Protein AF-A0A0V0S157-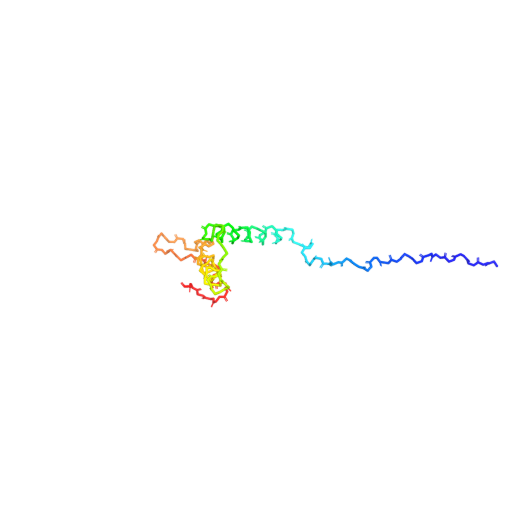F1 (afdb_monomer)

Secondary structure (DSSP, 8-state):
-PPP--------TT----TTTT-HHHHHHHHHHHHHHHHHHHHHHTT----HHHHHHHHHHHHHHHHHS-SEE--SSTT---EE-HHH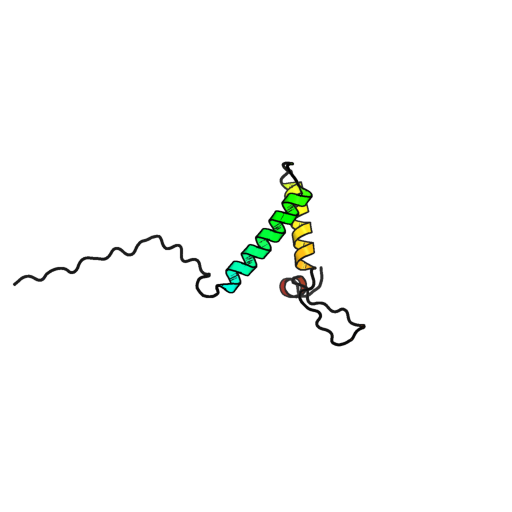HHTSS--

Structure (mmCIF, N/CA/C/O backbone):
data_AF-A0A0V0S157-F1
#
_entry.id   AF-A0A0V0S157-F1
#
loop_
_atom_site.group_PDB
_atom_site.id
_atom_site.type_symbol
_atom_site.label_atom_id
_atom_site.label_alt_id
_atom_site.label_comp_id
_atom_site.label_asym_id
_atom_site.label_entity_id
_atom_sit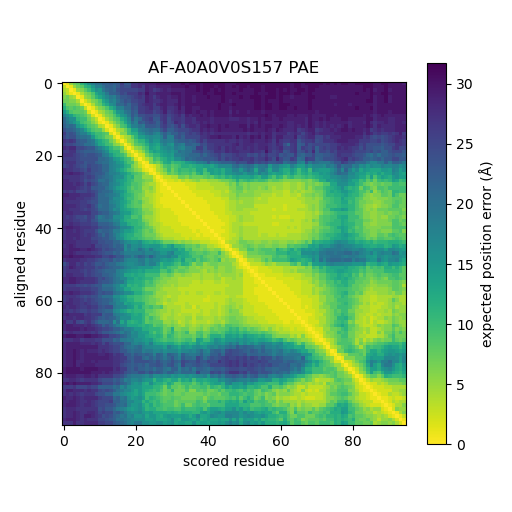e.label_seq_id
_atom_site.pdbx_PDB_ins_code
_atom_site.Cartn_x
_atom_site.Cartn_y
_atom_site.Cartn_z
_atom_site.occupancy
_atom_site.B_iso_or_equiv
_atom_site.auth_seq_id
_atom_site.auth_comp_id
_atom_site.auth_asym_id
_atom_site.auth_atom_id
_atom_site.pdbx_PDB_model_num
ATOM 1 N N . MET A 1 1 ? 53.478 -24.167 39.686 1.00 39.69 1 MET A N 1
ATOM 2 C CA . MET A 1 1 ? 53.155 -22.759 39.385 1.00 39.69 1 MET A CA 1
ATOM 3 C C . MET A 1 1 ? 51.810 -22.729 38.686 1.00 39.69 1 MET A C 1
ATOM 5 O O . MET A 1 1 ? 51.662 -23.359 37.647 1.00 39.69 1 MET A O 1
ATOM 9 N N . GLN A 1 2 ? 50.831 -22.124 39.359 1.00 39.50 2 GLN A N 1
ATOM 10 C CA . GLN A 1 2 ? 49.429 -21.971 38.967 1.00 39.50 2 GLN A CA 1
ATOM 11 C C . GLN A 1 2 ? 4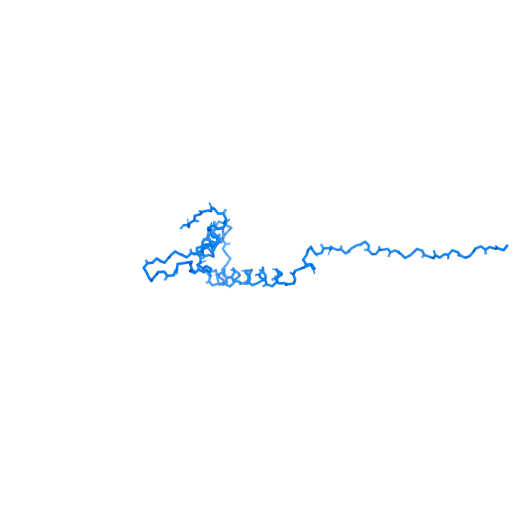9.239 -21.273 37.606 1.00 39.50 2 GLN A C 1
ATOM 13 O O . GLN A 1 2 ? 49.992 -20.368 37.256 1.00 39.50 2 GLN A O 1
ATOM 18 N N . GLN A 1 3 ? 48.181 -21.668 36.890 1.00 46.47 3 GLN A N 1
ATOM 19 C CA . GLN A 1 3 ? 47.576 -20.890 35.801 1.00 46.47 3 GLN A CA 1
ATOM 20 C C . GLN A 1 3 ? 46.967 -19.585 36.347 1.00 46.47 3 GLN A C 1
ATOM 22 O O . GLN A 1 3 ? 46.418 -19.611 37.451 1.00 46.47 3 GLN A O 1
ATOM 27 N N . PRO A 1 4 ? 46.893 -18.504 35.553 1.00 49.19 4 PRO A N 1
ATOM 28 C CA . PRO A 1 4 ? 45.818 -17.538 35.666 1.00 49.19 4 PRO A CA 1
ATOM 29 C C . PRO A 1 4 ? 44.756 -17.797 34.591 1.00 49.19 4 PRO A C 1
ATOM 31 O O . PRO A 1 4 ? 44.999 -17.745 33.385 1.00 49.19 4 PRO A O 1
ATOM 34 N N . GLN A 1 5 ? 43.566 -18.076 35.105 1.00 51.31 5 GLN A N 1
ATOM 35 C CA . GLN A 1 5 ? 42.259 -18.044 34.467 1.00 51.31 5 GLN A CA 1
ATOM 36 C C . GLN A 1 5 ? 42.092 -16.762 33.626 1.00 51.31 5 GLN A C 1
ATOM 38 O O . GLN A 1 5 ? 42.171 -15.665 34.173 1.00 51.31 5 GLN A O 1
ATOM 43 N N . GLN A 1 6 ? 41.829 -16.876 32.320 1.00 49.25 6 GLN A N 1
ATOM 44 C CA . GLN A 1 6 ? 41.329 -15.740 31.538 1.00 49.25 6 GLN A CA 1
ATOM 45 C C . GLN A 1 6 ? 39.802 -15.711 31.619 1.00 49.25 6 GLN A C 1
ATOM 47 O O . GLN A 1 6 ? 39.120 -16.686 31.298 1.00 49.25 6 GLN A O 1
ATOM 52 N N . GLU A 1 7 ? 39.297 -14.598 32.143 1.00 41.97 7 GLU A N 1
ATOM 53 C CA . GLU A 1 7 ? 37.904 -14.354 32.492 1.00 41.97 7 GLU A CA 1
ATOM 54 C C . GLU A 1 7 ? 36.947 -14.478 31.303 1.00 41.97 7 GLU A C 1
ATOM 56 O O . GLU A 1 7 ? 37.175 -13.983 30.198 1.00 41.97 7 GLU A O 1
ATOM 61 N N . GLY A 1 8 ? 35.809 -15.114 31.581 1.00 47.38 8 GLY A N 1
ATOM 62 C CA . GLY A 1 8 ? 34.664 -15.176 30.692 1.00 47.38 8 GLY A CA 1
ATOM 63 C C . GLY A 1 8 ? 34.070 -13.792 30.445 1.00 47.38 8 GLY A C 1
ATOM 64 O O . GLY A 1 8 ? 33.339 -13.253 31.275 1.00 47.38 8 GLY A O 1
ATOM 65 N N . GLY A 1 9 ? 34.297 -13.267 29.243 1.00 43.62 9 GLY A N 1
ATOM 66 C CA . GLY A 1 9 ? 33.478 -12.203 28.679 1.00 43.62 9 GLY A CA 1
ATOM 67 C C . GLY A 1 9 ? 32.059 -12.722 28.452 1.00 43.62 9 GLY A C 1
ATOM 68 O O . GLY A 1 9 ? 31.796 -13.442 27.485 1.00 43.62 9 GLY A O 1
ATOM 69 N N . ARG A 1 10 ? 31.131 -12.380 29.355 1.00 47.06 10 ARG A N 1
ATOM 70 C CA . ARG A 1 10 ? 29.691 -12.584 29.149 1.00 47.06 10 ARG A CA 1
ATOM 71 C C . ARG A 1 10 ? 29.307 -11.940 27.821 1.00 47.06 10 ARG A C 1
ATOM 73 O O . ARG A 1 10 ? 29.324 -10.718 27.695 1.00 47.06 10 ARG A O 1
ATOM 80 N N . ARG A 1 11 ? 28.934 -12.757 26.833 1.00 59.16 11 ARG A N 1
ATOM 81 C CA . ARG A 1 11 ? 28.251 -12.254 25.639 1.00 59.16 11 ARG A CA 1
ATOM 82 C C . ARG A 1 11 ? 26.967 -11.572 26.119 1.00 59.16 11 ARG A C 1
ATOM 84 O O . ARG A 1 11 ? 26.220 -12.222 26.853 1.00 59.16 11 ARG A O 1
ATOM 91 N N . PRO A 1 12 ? 26.684 -10.314 25.747 1.00 51.53 12 PRO A N 1
ATOM 92 C CA . PRO A 1 12 ? 25.418 -9.699 26.096 1.00 51.53 12 PRO A CA 1
ATOM 93 C C . PRO A 1 12 ? 24.293 -10.464 25.390 1.00 51.53 12 PRO A C 1
ATOM 95 O O . PRO A 1 12 ? 24.069 -10.360 24.183 1.00 51.53 12 PRO A O 1
ATOM 98 N N . SER A 1 13 ? 23.604 -11.291 26.171 1.00 53.69 13 SER A N 1
ATOM 99 C CA . SER A 1 13 ? 22.293 -11.841 25.870 1.00 53.69 13 SER A CA 1
ATOM 100 C C . SER A 1 13 ? 21.324 -10.668 25.756 1.00 53.69 13 SER A C 1
ATOM 102 O O . SER A 1 13 ? 20.909 -10.106 26.766 1.00 53.69 13 SER A O 1
ATOM 104 N N . GLY A 1 14 ? 21.028 -10.250 24.528 1.00 55.78 14 GLY A N 1
ATOM 105 C CA . GLY A 1 14 ? 20.134 -9.117 24.291 1.00 55.78 14 GLY A CA 1
ATOM 106 C C . GLY A 1 14 ? 20.304 -8.401 22.958 1.00 55.78 14 GLY A C 1
ATOM 107 O O . GLY A 1 14 ? 19.532 -7.489 22.681 1.00 55.78 14 GLY A O 1
ATOM 108 N N . GLN A 1 15 ? 21.250 -8.797 22.097 1.00 46.31 15 GLN A N 1
ATOM 109 C CA . GLN A 1 15 ? 21.273 -8.277 20.731 1.00 46.31 15 GLN A CA 1
ATOM 110 C C . GLN A 1 15 ? 20.106 -8.904 19.957 1.00 46.31 15 GLN A C 1
ATOM 112 O O . GLN A 1 15 ? 20.237 -9.974 19.353 1.00 46.31 15 GLN A O 1
ATOM 117 N N . GLY A 1 16 ? 18.943 -8.248 19.999 1.00 54.34 16 GLY A N 1
ATOM 118 C CA . GLY A 1 16 ? 17.895 -8.432 19.008 1.00 54.34 16 GLY A CA 1
ATOM 119 C C . GLY A 1 16 ? 18.531 -8.185 17.650 1.00 54.34 16 GLY A C 1
ATOM 120 O O . GLY A 1 16 ? 18.713 -7.040 17.246 1.00 54.34 16 GLY A O 1
ATOM 121 N N . ARG A 1 17 ? 18.984 -9.262 16.999 1.00 48.25 17 ARG A N 1
ATOM 122 C CA . ARG A 1 17 ? 19.611 -9.216 15.682 1.00 48.25 17 ARG A CA 1
ATOM 123 C C . ARG A 1 17 ? 18.550 -8.718 14.721 1.00 48.25 17 ARG A C 1
ATOM 125 O O . ARG A 1 17 ? 17.736 -9.493 14.222 1.00 48.25 17 ARG A O 1
ATOM 132 N N . ASN A 1 18 ? 18.544 -7.408 14.518 1.00 55.38 18 ASN A N 1
ATOM 133 C CA . ASN A 1 18 ? 17.749 -6.768 13.501 1.00 55.38 18 ASN A CA 1
ATOM 134 C C . ASN A 1 18 ? 18.244 -7.366 12.183 1.00 55.38 18 ASN A C 1
ATOM 136 O O . ASN A 1 18 ? 19.387 -7.160 11.781 1.00 55.38 18 ASN A O 1
ATOM 140 N N . ARG A 1 19 ? 17.421 -8.207 11.552 1.00 45.44 19 ARG A N 1
ATOM 141 C CA . ARG A 1 19 ? 17.795 -9.012 10.372 1.00 45.44 19 ARG A CA 1
ATOM 142 C C . ARG A 1 19 ? 18.191 -8.131 9.162 1.00 45.44 19 ARG A C 1
ATOM 144 O O . ARG A 1 19 ? 18.619 -8.654 8.140 1.00 45.44 19 ARG A O 1
ATOM 151 N N . MET A 1 20 ? 18.082 -6.808 9.308 1.00 49.09 20 MET A N 1
ATOM 152 C CA . MET A 1 20 ? 18.248 -5.758 8.303 1.00 49.09 20 MET A CA 1
ATOM 153 C C . MET A 1 20 ? 19.640 -5.096 8.256 1.00 49.09 20 MET A C 1
ATOM 155 O O . MET A 1 20 ? 19.825 -4.167 7.479 1.00 49.09 20 MET A O 1
ATOM 159 N N . GLU A 1 21 ? 20.644 -5.553 9.013 1.00 51.12 21 GLU A N 1
ATOM 160 C CA . GLU A 1 21 ? 22.011 -4.987 8.919 1.00 51.12 21 GLU A CA 1
ATOM 161 C C . GLU A 1 21 ? 22.691 -5.217 7.553 1.00 51.12 21 GLU A C 1
ATOM 163 O O . GLU A 1 21 ? 23.640 -4.523 7.206 1.00 51.12 21 GLU A O 1
ATOM 168 N N . ARG A 1 22 ? 22.206 -6.171 6.742 1.00 53.53 22 ARG A N 1
ATOM 169 C CA . ARG A 1 22 ? 22.815 -6.517 5.440 1.00 53.53 22 ARG A CA 1
ATOM 170 C C . ARG A 1 22 ? 22.278 -5.728 4.243 1.00 53.53 22 ARG A C 1
ATOM 172 O O . ARG A 1 22 ? 22.766 -5.933 3.138 1.00 53.53 22 ARG A O 1
ATOM 179 N N . ALA A 1 23 ? 21.284 -4.862 4.434 1.00 55.31 23 ALA A N 1
ATOM 180 C CA . ALA A 1 23 ? 20.670 -4.097 3.349 1.00 55.31 23 ALA A CA 1
ATOM 181 C C . ALA A 1 23 ? 20.090 -2.770 3.878 1.00 55.31 23 ALA A C 1
ATOM 183 O O . ALA A 1 23 ? 18.877 -2.667 4.084 1.00 55.31 23 ALA A O 1
ATOM 184 N N . PRO A 1 24 ? 20.929 -1.741 4.108 1.00 57.94 24 PRO A N 1
ATOM 185 C CA . PRO A 1 24 ? 20.490 -0.451 4.655 1.00 57.94 24 PRO A CA 1
ATOM 186 C C . PRO A 1 24 ? 19.396 0.235 3.812 1.00 57.94 24 PRO A C 1
ATOM 188 O O . PRO A 1 24 ? 18.592 0.999 4.341 1.00 57.94 24 PRO A O 1
ATOM 191 N N . TRP A 1 25 ? 19.292 -0.087 2.518 1.00 62.28 25 TRP A N 1
ATOM 192 C CA . TRP A 1 25 ? 18.225 0.404 1.639 1.00 62.28 25 TRP A CA 1
ATOM 193 C C . TRP A 1 25 ? 16.841 -0.198 1.940 1.00 62.28 25 TRP A C 1
ATOM 195 O O . TRP A 1 25 ? 15.830 0.476 1.734 1.00 62.28 25 TRP A O 1
ATOM 205 N N . CYS A 1 26 ? 16.772 -1.437 2.443 1.00 63.22 26 CYS A N 1
ATOM 206 C CA . CYS A 1 26 ? 15.505 -2.109 2.744 1.00 63.22 26 CYS A CA 1
ATOM 207 C C . CYS A 1 26 ? 14.784 -1.432 3.914 1.00 63.22 26 CYS A C 1
ATOM 209 O O . CYS A 1 26 ? 13.573 -1.233 3.848 1.00 63.22 26 CYS A O 1
ATOM 211 N N . GLY A 1 27 ? 15.523 -1.027 4.953 1.00 74.12 27 GLY A N 1
ATOM 212 C CA . GLY A 1 27 ? 14.961 -0.311 6.103 1.00 74.12 27 GLY A CA 1
ATOM 213 C C . GLY A 1 27 ? 14.291 1.001 5.688 1.00 74.12 27 GLY A C 1
ATOM 214 O O . GLY A 1 27 ? 13.108 1.205 5.952 1.00 74.12 27 GLY A O 1
ATOM 215 N N . GLY A 1 28 ? 15.003 1.832 4.922 1.00 80.44 28 GLY A N 1
ATOM 216 C CA . GLY A 1 28 ? 14.487 3.130 4.477 1.00 80.44 28 GLY A CA 1
ATOM 217 C C . GLY A 1 28 ? 13.311 3.051 3.495 1.00 80.44 28 GLY A C 1
ATOM 218 O O . GLY A 1 28 ? 12.541 4.005 3.371 1.00 80.44 28 GLY A O 1
ATOM 219 N N . TYR A 1 29 ? 13.149 1.944 2.762 1.00 77.62 29 TYR A N 1
ATOM 220 C CA . TYR A 1 29 ? 11.957 1.721 1.936 1.00 77.62 29 TYR A CA 1
ATOM 221 C C . TYR A 1 29 ? 10.721 1.460 2.805 1.00 77.62 29 TYR A C 1
ATOM 223 O O . TYR A 1 29 ? 9.710 2.151 2.661 1.00 77.62 29 TYR A O 1
ATOM 231 N N . TRP A 1 30 ? 10.823 0.523 3.754 1.00 78.56 30 TRP A N 1
ATOM 232 C CA . TRP A 1 30 ? 9.726 0.201 4.670 1.00 78.56 30 TRP A CA 1
ATOM 233 C C . TRP A 1 30 ? 9.316 1.401 5.524 1.00 78.56 30 TRP A C 1
ATOM 235 O O . TRP A 1 30 ? 8.127 1.668 5.676 1.00 78.56 30 TRP A O 1
ATOM 245 N N . GLU A 1 31 ? 10.274 2.187 6.012 1.00 84.94 31 GLU A N 1
ATOM 246 C CA . GLU A 1 31 ? 9.994 3.419 6.759 1.00 84.94 31 GLU A CA 1
ATOM 247 C C . GLU A 1 31 ? 9.189 4.435 5.939 1.00 84.94 31 GLU A C 1
ATOM 249 O O . GLU A 1 31 ? 8.229 5.027 6.443 1.00 84.94 31 GLU A O 1
ATOM 254 N N . ARG A 1 32 ? 9.534 4.619 4.656 1.00 86.50 32 ARG A N 1
ATOM 255 C CA . ARG A 1 32 ? 8.785 5.493 3.740 1.00 86.50 32 ARG A CA 1
ATOM 256 C C . ARG A 1 32 ? 7.374 4.969 3.489 1.00 86.50 32 ARG A C 1
ATOM 258 O O . ARG A 1 32 ? 6.434 5.760 3.518 1.00 86.50 32 ARG A O 1
ATOM 265 N N . LEU A 1 33 ? 7.215 3.659 3.306 1.00 85.56 33 LEU A N 1
ATOM 266 C CA . LEU A 1 33 ? 5.908 3.032 3.108 1.00 85.56 33 LEU A CA 1
ATOM 267 C C . LEU A 1 33 ? 5.005 3.223 4.335 1.00 85.56 33 LEU A C 1
ATOM 269 O O . LEU A 1 33 ? 3.878 3.706 4.216 1.00 85.56 33 LEU A O 1
ATOM 273 N N . VAL A 1 34 ? 5.532 2.937 5.529 1.00 86.38 34 VAL A N 1
ATOM 274 C CA . VAL A 1 34 ? 4.824 3.142 6.799 1.00 86.38 34 VAL A CA 1
ATOM 275 C C . VAL A 1 34 ? 4.449 4.613 6.978 1.00 86.38 34 VAL A C 1
ATOM 277 O O . VAL A 1 34 ? 3.337 4.922 7.410 1.00 86.38 34 VAL A O 1
ATOM 280 N N . ARG A 1 35 ? 5.335 5.545 6.610 1.00 89.75 35 ARG A N 1
ATOM 281 C CA . ARG A 1 35 ? 5.036 6.981 6.660 1.00 89.75 35 ARG A CA 1
ATOM 282 C C . ARG A 1 35 ? 3.874 7.359 5.740 1.00 89.75 35 ARG A C 1
ATOM 284 O O . ARG A 1 35 ? 3.003 8.104 6.181 1.00 89.75 35 ARG A O 1
ATOM 291 N N . SER A 1 36 ? 3.827 6.836 4.516 1.00 87.31 36 SER A N 1
ATOM 292 C CA . SER A 1 36 ? 2.725 7.080 3.574 1.00 87.31 36 SER A CA 1
ATOM 293 C C . SER A 1 36 ? 1.382 6.601 4.122 1.00 87.31 36 SER A C 1
ATOM 295 O O . SER A 1 36 ? 0.414 7.361 4.105 1.00 87.31 36 SER A O 1
ATOM 297 N N . ILE A 1 37 ? 1.338 5.391 4.688 1.00 88.06 37 ILE A N 1
ATOM 298 C CA . ILE A 1 37 ? 0.123 4.832 5.301 1.00 88.06 37 ILE A CA 1
ATOM 299 C C . ILE A 1 37 ? -0.335 5.707 6.471 1.00 88.06 37 ILE A C 1
ATOM 301 O O . ILE A 1 37 ? -1.499 6.094 6.537 1.00 88.06 37 ILE A O 1
ATOM 305 N N . LYS A 1 38 ? 0.582 6.093 7.368 1.00 87.75 3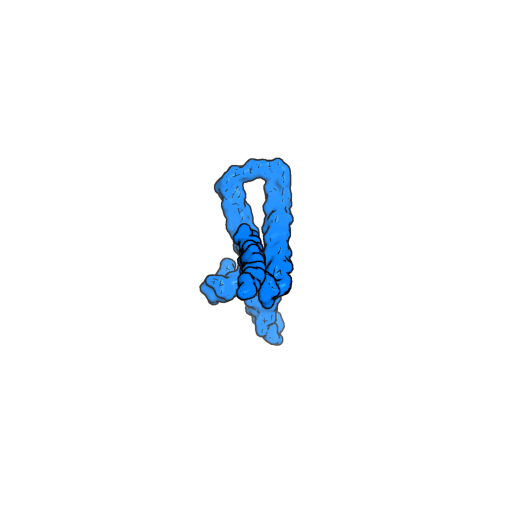8 LYS A N 1
ATOM 306 C CA . LYS A 1 38 ? 0.254 6.958 8.513 1.00 87.75 38 LYS A CA 1
ATOM 307 C C . LYS A 1 38 ? -0.289 8.315 8.072 1.00 87.75 38 LYS A C 1
ATOM 309 O O . LYS A 1 38 ? -1.265 8.783 8.643 1.00 87.75 38 LYS A O 1
ATOM 314 N N . VAL A 1 39 ? 0.305 8.932 7.048 1.00 89.12 39 VAL A N 1
ATOM 315 C CA . VAL A 1 39 ? -0.183 10.208 6.501 1.00 89.12 39 VAL A CA 1
ATOM 316 C C . VAL A 1 39 ? -1.583 10.054 5.904 1.00 89.12 39 VAL A C 1
ATOM 318 O O . VAL A 1 39 ? -2.432 10.907 6.151 1.00 89.12 39 VAL A O 1
ATOM 321 N N . ALA A 1 40 ? -1.842 8.984 5.148 1.00 86.69 40 ALA A N 1
ATOM 322 C CA . ALA A 1 40 ? -3.164 8.715 4.587 1.00 86.69 40 ALA A CA 1
ATOM 323 C C . ALA A 1 40 ? -4.212 8.498 5.692 1.00 86.69 40 ALA A C 1
ATOM 325 O O . ALA A 1 40 ? -5.249 9.156 5.685 1.00 86.69 40 ALA A O 1
ATOM 326 N N . LEU A 1 41 ? -3.896 7.685 6.703 1.00 86.56 41 LEU A N 1
ATOM 327 C CA . LEU A 1 41 ? -4.761 7.471 7.866 1.00 86.56 41 LEU A CA 1
ATOM 328 C C . LEU A 1 41 ? -5.049 8.775 8.617 1.00 86.56 41 LEU A C 1
ATOM 330 O O . LEU A 1 41 ? -6.201 9.059 8.927 1.00 86.56 41 LEU A O 1
ATOM 334 N N . SER A 1 42 ? -4.033 9.608 8.862 1.00 87.25 42 SER A N 1
ATOM 335 C CA . SER A 1 42 ? -4.225 10.909 9.513 1.00 87.25 42 SER A CA 1
ATOM 336 C C . SER A 1 42 ? -5.078 11.873 8.686 1.00 87.25 42 SER A C 1
ATOM 338 O O . SER A 1 42 ? -5.774 12.697 9.268 1.00 87.25 42 SER A O 1
ATOM 340 N N . LYS A 1 43 ? -5.056 11.783 7.350 1.00 86.56 43 LYS A N 1
ATOM 341 C CA . LYS A 1 43 ? -5.924 12.592 6.480 1.00 86.56 43 LYS A CA 1
ATOM 342 C C . LYS A 1 43 ? -7.376 12.120 6.498 1.00 86.56 43 LYS A C 1
ATOM 344 O O . LYS A 1 43 ? -8.263 12.963 6.513 1.00 86.56 43 LYS A O 1
ATOM 349 N N . VAL A 1 44 ? -7.609 10.807 6.496 1.00 84.19 44 VAL A N 1
ATOM 350 C CA . VAL A 1 44 ? -8.967 10.240 6.477 1.00 84.19 44 VAL A CA 1
ATOM 351 C C . VAL A 1 44 ? -9.636 10.344 7.849 1.00 84.19 44 VAL A C 1
ATOM 353 O O . VAL A 1 44 ? -10.795 10.729 7.942 1.00 84.19 44 VAL A O 1
ATOM 356 N N . LEU A 1 45 ? -8.906 10.040 8.925 1.00 82.00 45 LEU A N 1
ATOM 357 C CA . LEU A 1 45 ? -9.458 9.970 10.283 1.00 82.00 45 LEU A CA 1
ATOM 358 C C . LEU A 1 45 ? -9.301 11.277 11.071 1.00 82.00 45 LEU A C 1
ATOM 360 O O . LEU A 1 45 ? -10.056 11.541 12.009 1.00 82.00 45 LEU A O 1
ATOM 364 N N . GLY A 1 46 ? -8.332 12.121 10.707 1.00 81.19 46 GLY A N 1
ATOM 365 C CA . GLY A 1 46 ? -8.071 13.380 11.400 1.00 81.19 46 GLY A CA 1
ATOM 366 C C . GLY A 1 46 ? -7.790 13.173 12.892 1.00 81.19 46 GLY A C 1
ATOM 367 O O . GLY A 1 46 ? -6.816 12.5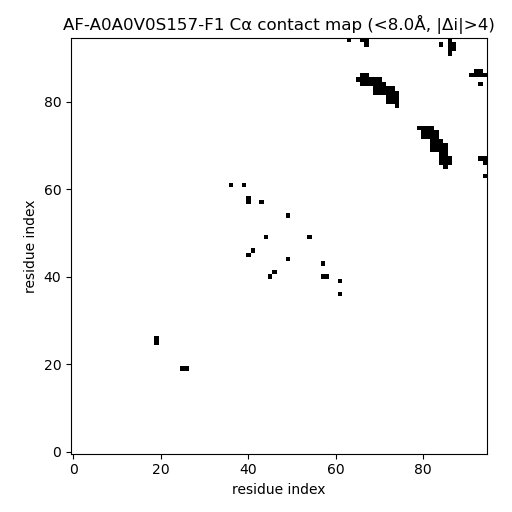24 13.269 1.00 81.19 46 GLY A O 1
ATOM 368 N N . ARG A 1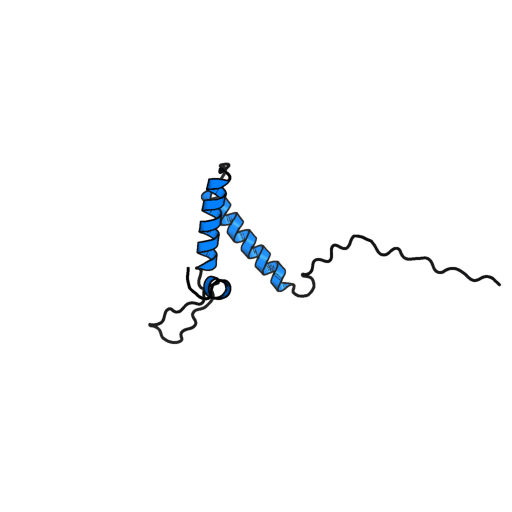 47 ? -8.647 13.757 13.744 1.00 72.31 47 ARG A N 1
ATOM 369 C CA . ARG A 1 47 ? -8.628 13.600 15.215 1.00 72.31 47 ARG A CA 1
ATOM 370 C C . ARG A 1 47 ? -9.715 12.651 15.740 1.00 72.31 47 ARG A C 1
ATOM 372 O O . ARG A 1 47 ? -9.866 12.526 16.953 1.00 72.31 47 ARG A O 1
ATOM 379 N 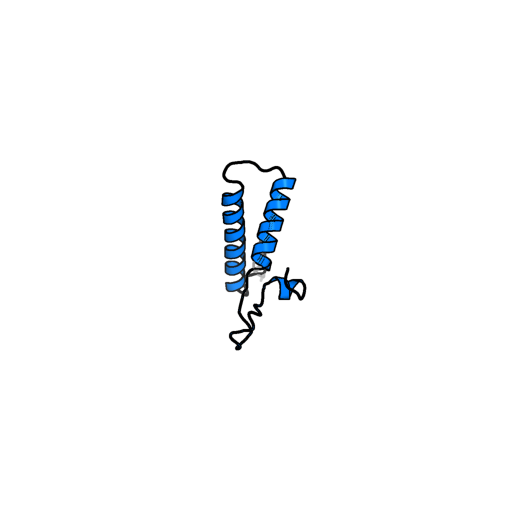N . CYS A 1 48 ? -10.501 12.034 14.860 1.00 72.00 48 CYS A N 1
ATOM 380 C CA . CYS A 1 48 ? -11.565 11.126 15.270 1.00 72.00 48 CYS A CA 1
ATOM 381 C C . CYS A 1 48 ? -11.005 9.728 15.540 1.00 72.00 48 CYS A C 1
ATOM 383 O O . CYS A 1 48 ? -10.205 9.196 14.771 1.00 72.00 48 CYS A O 1
ATOM 385 N N . HIS A 1 49 ? -11.468 9.113 16.627 1.00 68.94 49 HIS A N 1
ATOM 386 C CA . HIS A 1 49 ? -11.245 7.694 16.869 1.00 68.94 49 HIS A CA 1
ATOM 387 C C . HIS A 1 49 ? -12.218 6.899 15.994 1.00 68.94 49 HIS A C 1
ATOM 389 O O . HIS A 1 49 ? -13.420 6.883 16.260 1.00 68.94 49 HIS A O 1
ATOM 395 N N . ALA A 1 50 ? -11.705 6.275 14.934 1.00 72.69 50 ALA A N 1
ATOM 396 C CA . ALA A 1 50 ? -12.479 5.328 14.139 1.00 72.69 50 ALA A CA 1
ATOM 397 C C . ALA A 1 50 ? -12.743 4.046 14.930 1.00 72.69 50 ALA A C 1
ATOM 399 O O . ALA A 1 50 ? -11.911 3.602 15.728 1.00 72.69 50 ALA A O 1
ATOM 400 N N . LYS A 1 51 ? -13.894 3.427 14.665 1.00 83.00 51 LYS A N 1
ATOM 401 C CA . LYS A 1 51 ? -14.157 2.062 15.117 1.00 83.00 51 LYS A CA 1
ATOM 402 C C . LYS A 1 51 ? -13.194 1.100 14.409 1.00 83.00 51 LYS A C 1
ATOM 404 O O . LYS A 1 51 ? -12.722 1.407 13.312 1.00 83.00 51 LYS A O 1
ATOM 409 N N . PRO A 1 52 ? -12.894 -0.064 15.005 1.00 79.75 52 PRO A N 1
ATOM 410 C CA . PRO A 1 52 ? -11.995 -1.044 14.397 1.00 79.75 52 PRO A CA 1
ATOM 411 C C . PRO A 1 52 ? -12.425 -1.468 12.982 1.00 79.75 52 PRO A C 1
ATOM 413 O O . PRO A 1 52 ? -11.565 -1.621 12.117 1.00 79.75 52 PRO A O 1
ATOM 416 N N . ASP A 1 53 ? -13.728 -1.588 12.715 1.00 84.06 53 ASP A N 1
ATOM 417 C CA . ASP A 1 53 ? -14.254 -1.920 11.382 1.00 84.06 53 ASP A CA 1
ATOM 418 C C . ASP A 1 53 ? -14.022 -0.805 10.350 1.00 84.06 53 ASP A C 1
ATOM 420 O O . ASP A 1 53 ? -13.595 -1.069 9.221 1.00 84.06 53 ASP A O 1
ATOM 424 N N . ASP A 1 54 ? -14.221 0.452 10.752 1.00 82.75 54 ASP A N 1
ATOM 425 C CA . ASP A 1 54 ? -13.980 1.617 9.896 1.00 82.75 54 ASP A CA 1
ATOM 426 C C . ASP A 1 54 ? -12.483 1.740 9.578 1.00 82.75 54 ASP A C 1
ATOM 428 O O . ASP A 1 54 ? -12.091 1.944 8.430 1.00 82.75 54 ASP A O 1
ATOM 432 N N . LEU A 1 55 ? -11.624 1.537 10.584 1.00 85.56 55 LEU A N 1
ATOM 433 C CA . LEU A 1 55 ? -10.173 1.547 10.411 1.00 85.56 55 LEU A CA 1
ATOM 434 C C . LEU A 1 55 ? -9.715 0.445 9.453 1.00 85.56 55 LEU A C 1
ATOM 436 O O . LEU A 1 55 ? -8.851 0.690 8.611 1.00 85.56 55 LEU A O 1
ATOM 440 N N . ARG A 1 56 ? -10.289 -0.758 9.566 1.00 85.94 56 ARG A N 1
ATOM 441 C CA . ARG A 1 56 ? -9.974 -1.877 8.674 1.00 85.94 56 ARG A CA 1
ATOM 442 C C . ARG A 1 56 ? -10.355 -1.560 7.232 1.00 85.94 56 ARG A C 1
ATOM 444 O O . ARG A 1 56 ? -9.561 -1.819 6.336 1.00 85.94 56 ARG A O 1
ATOM 451 N N . THR A 1 57 ? -11.520 -0.955 7.027 1.00 88.94 57 THR A N 1
ATOM 452 C CA . THR A 1 57 ? -11.989 -0.549 5.696 1.00 88.94 57 THR A CA 1
ATOM 453 C C . THR A 1 57 ? -11.054 0.487 5.077 1.00 88.94 57 THR A C 1
ATOM 455 O O . THR A 1 57 ? -10.539 0.275 3.982 1.00 88.94 57 THR A O 1
ATOM 458 N N . VAL A 1 58 ? -10.734 1.553 5.817 1.00 87.50 58 VAL A N 1
ATOM 459 C CA . VAL A 1 58 ? -9.808 2.601 5.357 1.00 87.50 58 VAL A CA 1
ATOM 460 C C . VAL A 1 58 ? -8.419 2.028 5.067 1.00 87.50 58 VAL A C 1
ATOM 462 O O . VAL A 1 58 ? -7.778 2.405 4.087 1.00 87.50 58 VAL A O 1
ATOM 465 N N . LEU A 1 59 ? -7.935 1.099 5.894 1.00 86.69 59 LEU A N 1
ATOM 466 C CA . LEU A 1 59 ? -6.643 0.462 5.669 1.00 86.69 59 LEU A CA 1
ATOM 467 C C . LEU A 1 59 ? -6.642 -0.384 4.389 1.00 86.69 59 LEU A C 1
ATOM 469 O O . LEU A 1 59 ? -5.687 -0.284 3.622 1.00 86.69 59 LEU A O 1
ATOM 473 N N . CYS A 1 60 ? -7.704 -1.152 4.129 1.00 89.19 60 CYS A N 1
ATOM 474 C CA . CYS A 1 60 ? -7.854 -1.912 2.886 1.00 89.19 60 CYS A CA 1
ATOM 475 C C . CYS A 1 60 ? -7.885 -0.998 1.653 1.00 89.19 60 CYS A C 1
ATOM 477 O O . CYS A 1 60 ? -7.262 -1.311 0.643 1.00 89.19 60 CYS A O 1
ATOM 479 N N . GLU A 1 61 ? -8.550 0.156 1.728 1.00 88.56 61 GLU A N 1
ATOM 480 C CA . GLU A 1 61 ? -8.544 1.131 0.631 1.00 88.56 61 GLU A CA 1
ATOM 481 C C . GLU A 1 61 ? -7.148 1.716 0.387 1.00 88.56 61 GLU A C 1
ATOM 483 O O . GLU A 1 61 ? -6.714 1.842 -0.759 1.00 88.56 61 GLU A O 1
ATOM 488 N N . ILE A 1 62 ? -6.423 2.059 1.455 1.00 86.62 62 ILE A N 1
ATOM 489 C CA . ILE A 1 62 ? -5.047 2.560 1.357 1.00 86.62 62 ILE A CA 1
ATOM 490 C C . ILE A 1 62 ? -4.128 1.489 0.762 1.00 86.62 62 ILE A C 1
ATOM 492 O O . ILE A 1 62 ? -3.313 1.802 -0.105 1.00 86.62 62 ILE A O 1
ATOM 496 N N . GLU A 1 63 ? -4.262 0.237 1.197 1.00 87.19 63 GLU A N 1
ATOM 497 C CA . GLU A 1 63 ? -3.513 -0.898 0.658 1.00 87.19 63 GLU A CA 1
ATOM 498 C C . GLU A 1 63 ? -3.787 -1.086 -0.836 1.00 87.19 63 GLU A C 1
ATOM 500 O O . GLU A 1 63 ? -2.840 -1.147 -1.620 1.00 87.19 63 GLU A O 1
ATOM 505 N N . ALA A 1 64 ? -5.059 -1.096 -1.243 1.00 86.69 64 ALA A N 1
ATOM 506 C CA . ALA A 1 64 ? -5.440 -1.204 -2.646 1.00 86.69 64 ALA A CA 1
ATOM 507 C C . ALA A 1 64 ? -4.813 -0.077 -3.478 1.00 86.69 64 ALA A C 1
ATOM 509 O O . ALA A 1 64 ? -4.200 -0.343 -4.505 1.00 86.69 64 ALA A O 1
ATOM 510 N N . ARG A 1 65 ? -4.855 1.174 -2.997 1.00 85.62 65 ARG A N 1
ATOM 511 C CA . ARG A 1 65 ? -4.239 2.319 -3.696 1.00 85.62 65 ARG A CA 1
ATOM 512 C C . ARG A 1 65 ? -2.721 2.231 -3.795 1.00 85.62 65 ARG A C 1
ATOM 514 O O . ARG A 1 65 ? -2.150 2.715 -4.766 1.00 85.62 65 ARG A O 1
ATOM 521 N N . ILE A 1 66 ? -2.053 1.667 -2.792 1.00 83.06 66 ILE A N 1
ATOM 522 C CA . ILE A 1 66 ? -0.602 1.455 -2.833 1.00 83.06 66 ILE A CA 1
ATOM 523 C C . ILE A 1 66 ? -0.260 0.342 -3.826 1.00 83.06 66 ILE A C 1
ATOM 525 O O . ILE A 1 66 ? 0.684 0.495 -4.597 1.00 83.06 66 ILE A O 1
ATOM 529 N N . ASN A 1 67 ? -1.027 -0.747 -3.819 1.00 83.62 67 ASN A N 1
ATOM 530 C CA . ASN A 1 67 ? -0.791 -1.912 -4.667 1.00 83.62 67 ASN A CA 1
ATOM 531 C C . ASN A 1 67 ? -1.177 -1.689 -6.134 1.00 83.62 67 ASN A C 1
ATOM 533 O O . ASN A 1 67 ? -0.613 -2.344 -7.006 1.00 83.62 67 ASN A O 1
ATOM 537 N N . ASP A 1 68 ? -2.085 -0.756 -6.398 1.00 82.69 68 ASP A N 1
ATOM 538 C CA . ASP A 1 68 ? -2.486 -0.321 -7.737 1.00 82.69 68 ASP A CA 1
ATOM 539 C C . ASP A 1 68 ? -1.550 0.758 -8.314 1.00 82.69 68 ASP A C 1
ATOM 541 O O . ASP A 1 68 ? -1.495 1.004 -9.514 1.00 82.69 68 ASP A O 1
ATOM 545 N N . ARG A 1 69 ? -0.741 1.411 -7.470 1.00 80.12 69 ARG A N 1
ATOM 546 C CA . ARG A 1 69 ? 0.114 2.509 -7.927 1.00 80.12 69 ARG A CA 1
ATOM 547 C C . ARG A 1 69 ? 1.196 1.995 -8.890 1.00 80.12 69 ARG A C 1
ATOM 549 O O . ARG A 1 69 ? 2.019 1.179 -8.474 1.00 80.12 69 ARG A O 1
ATOM 556 N N . PRO A 1 70 ? 1.304 2.525 -10.120 1.00 77.75 70 PRO A N 1
ATOM 557 C CA . PRO A 1 70 ? 2.310 2.075 -11.075 1.00 77.75 70 PRO A CA 1
ATOM 558 C C . PRO A 1 70 ? 3.734 2.372 -10.579 1.00 77.75 70 PRO A C 1
ATOM 560 O O . PRO A 1 70 ? 4.047 3.496 -10.174 1.00 77.75 70 PRO A O 1
ATOM 563 N N . LEU A 1 71 ? 4.598 1.352 -10.594 1.00 76.12 71 LEU A N 1
ATOM 564 C CA . LEU A 1 71 ? 6.027 1.440 -10.269 1.00 76.12 71 LEU A CA 1
ATOM 565 C C . LEU A 1 71 ? 6.845 1.873 -11.483 1.00 76.12 71 LEU A C 1
ATOM 567 O O . LEU A 1 71 ? 7.699 2.747 -11.362 1.00 76.12 71 LEU A O 1
ATOM 571 N N . THR A 1 72 ? 6.593 1.256 -12.639 1.00 70.88 72 THR A N 1
ATOM 572 C CA . THR A 1 72 ? 7.251 1.591 -13.905 1.00 70.88 72 THR A CA 1
ATOM 573 C C . THR A 1 72 ? 6.341 1.264 -15.076 1.00 70.88 72 THR A C 1
ATOM 575 O O . THR A 1 72 ? 5.626 0.263 -15.053 1.00 70.88 72 THR A O 1
ATOM 578 N N . ILE A 1 73 ? 6.385 2.095 -16.111 1.00 70.44 73 ILE A N 1
ATOM 579 C CA . ILE A 1 73 ? 5.798 1.763 -17.410 1.00 70.44 73 ILE A CA 1
ATOM 580 C C . ILE A 1 73 ? 6.756 0.767 -18.068 1.00 70.44 73 ILE A C 1
ATOM 582 O O . ILE A 1 73 ? 7.969 0.984 -18.038 1.00 70.44 73 ILE A O 1
ATOM 586 N N . VAL A 1 74 ? 6.238 -0.356 -18.566 1.00 66.69 74 VAL A N 1
ATOM 587 C CA . VAL A 1 74 ? 7.065 -1.402 -19.204 1.00 66.69 74 VAL A CA 1
ATOM 588 C C . VAL A 1 74 ? 7.081 -1.269 -20.718 1.00 66.69 74 VAL A C 1
ATOM 590 O O . VAL A 1 74 ? 8.001 -1.762 -21.367 1.00 66.69 74 VAL A O 1
ATOM 593 N N . SER A 1 75 ? 6.085 -0.600 -21.291 1.00 66.06 75 SER A N 1
ATOM 594 C CA . SER A 1 75 ? 5.976 -0.481 -22.737 1.00 66.06 75 SER A CA 1
ATOM 595 C C . SER A 1 75 ? 6.801 0.673 -23.299 1.00 66.06 75 SER A C 1
ATOM 597 O O . SER A 1 75 ? 6.783 1.785 -22.776 1.00 66.06 75 SER A O 1
ATOM 599 N N . ASP A 1 76 ? 7.463 0.392 -24.420 1.00 64.25 76 ASP A N 1
ATOM 600 C CA . ASP A 1 76 ? 8.109 1.368 -25.308 1.00 64.25 76 ASP A CA 1
ATOM 601 C C . ASP A 1 76 ? 7.114 1.959 -26.331 1.00 64.25 76 ASP A C 1
ATOM 603 O O . ASP A 1 76 ? 7.435 2.858 -27.106 1.00 64.25 76 ASP A O 1
ATOM 607 N N . ARG A 1 77 ? 5.872 1.448 -26.363 1.00 61.69 77 ARG A N 1
ATOM 608 C CA . ARG A 1 77 ? 4.832 1.919 -27.282 1.00 61.69 77 ARG A CA 1
ATOM 609 C C . ARG A 1 77 ? 3.968 2.981 -26.593 1.00 61.69 77 ARG A C 1
ATOM 611 O O . ARG A 1 77 ? 3.447 2.706 -25.514 1.00 61.69 77 ARG A O 1
ATOM 618 N N . PRO A 1 78 ? 3.729 4.143 -27.227 1.00 61.16 78 PRO A N 1
ATOM 619 C CA . PRO A 1 78 ? 2.938 5.228 -26.638 1.00 61.16 78 PRO A CA 1
ATOM 620 C C . PRO A 1 78 ? 1.469 4.852 -26.368 1.00 61.16 78 PRO A C 1
ATOM 622 O O . PRO A 1 78 ? 0.823 5.507 -25.555 1.00 61.16 78 PRO A O 1
ATOM 625 N N . ASP A 1 79 ? 0.963 3.797 -27.017 1.00 62.56 79 ASP A N 1
ATOM 626 C CA . ASP A 1 79 ? -0.415 3.304 -26.882 1.00 62.56 79 ASP A CA 1
ATOM 627 C C . ASP A 1 79 ? -0.590 2.182 -25.842 1.00 62.56 79 ASP A C 1
ATOM 629 O O . ASP A 1 79 ? -1.719 1.873 -25.470 1.00 62.56 79 ASP A O 1
ATOM 633 N N . ASP A 1 80 ? 0.497 1.576 -25.348 1.00 58.88 80 ASP A N 1
ATOM 634 C CA . ASP A 1 80 ? 0.427 0.522 -24.327 1.00 58.88 80 ASP A CA 1
ATOM 635 C C . ASP A 1 80 ? 0.809 1.112 -22.968 1.00 58.88 80 ASP A C 1
ATOM 637 O O . ASP A 1 80 ? 1.974 1.139 -22.574 1.00 58.88 80 ASP A O 1
ATOM 641 N N . GLN A 1 81 ? -0.176 1.566 -22.197 1.00 58.69 81 GLN A N 1
ATOM 642 C CA . GLN A 1 81 ? 0.031 1.984 -20.804 1.00 58.69 81 GLN A CA 1
ATOM 643 C C . GLN A 1 81 ? 0.119 0.781 -19.855 1.00 58.69 81 GLN A C 1
ATOM 645 O O . GLN A 1 81 ? -0.477 0.775 -18.782 1.00 58.69 81 GLN A O 1
ATOM 650 N N . LEU A 1 82 ? 0.866 -0.259 -20.235 1.00 65.31 82 LEU A N 1
ATOM 651 C CA . LEU A 1 82 ? 1.058 -1.412 -19.366 1.00 65.31 82 LEU A CA 1
ATOM 652 C C . LEU A 1 82 ? 2.068 -1.039 -18.274 1.00 65.31 82 LEU A C 1
ATOM 654 O O . LEU A 1 82 ? 3.289 -1.036 -18.480 1.00 65.31 82 LEU A O 1
ATOM 658 N N . ALA A 1 83 ? 1.540 -0.643 -17.121 1.00 70.81 83 ALA A N 1
ATOM 659 C CA . ALA A 1 83 ? 2.331 -0.247 -15.974 1.00 70.81 83 ALA A CA 1
ATOM 660 C C . ALA A 1 83 ? 2.444 -1.402 -14.974 1.00 70.81 83 ALA A C 1
ATOM 662 O O . ALA A 1 83 ? 1.451 -1.979 -14.539 1.00 70.81 83 ALA A O 1
ATOM 663 N N . LEU A 1 84 ? 3.674 -1.726 -14.571 1.00 76.00 84 LEU A N 1
ATOM 664 C CA . LEU A 1 84 ? 3.908 -2.681 -13.494 1.00 76.00 84 LEU A CA 1
ATOM 665 C C . LEU A 1 84 ? 3.494 -2.047 -12.177 1.00 76.00 84 LEU A C 1
ATOM 667 O O . LEU A 1 84 ? 4.162 -1.145 -11.674 1.00 76.00 84 LEU A O 1
ATOM 671 N N . THR A 1 85 ? 2.414 -2.546 -11.604 1.00 80.19 85 THR A N 1
ATOM 672 C CA . THR A 1 85 ? 1.977 -2.203 -10.249 1.00 80.19 85 THR A CA 1
ATOM 673 C C . THR A 1 85 ? 2.510 -3.239 -9.249 1.00 80.19 85 THR A C 1
ATOM 675 O O . THR A 1 85 ? 2.820 -4.370 -9.636 1.00 80.19 85 THR A O 1
ATOM 678 N N . PRO A 1 86 ? 2.634 -2.919 -7.950 1.00 79.06 86 PRO A N 1
ATOM 679 C CA . PRO A 1 86 ? 2.996 -3.908 -6.938 1.00 79.06 86 PRO A CA 1
ATOM 680 C C . PRO A 1 86 ? 2.041 -5.111 -6.909 1.00 79.06 86 PRO A C 1
ATOM 682 O O . PRO A 1 86 ? 2.487 -6.225 -6.638 1.00 79.06 86 PRO A O 1
ATOM 685 N N . ALA A 1 87 ? 0.760 -4.924 -7.251 1.00 79.31 87 ALA A N 1
ATOM 686 C CA . ALA A 1 8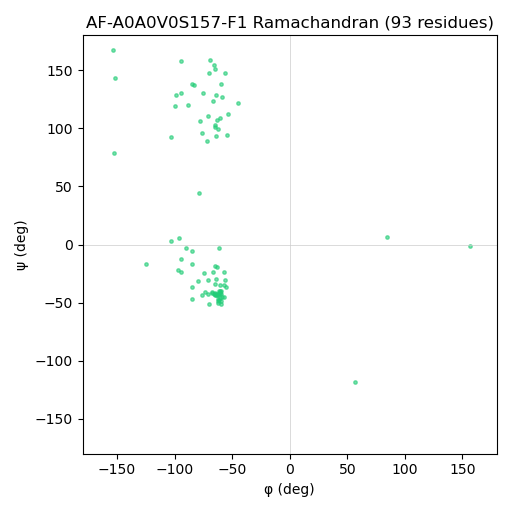7 ? -0.210 -6.012 -7.381 1.00 79.31 87 ALA A CA 1
ATOM 687 C C . ALA A 1 87 ? 0.223 -7.083 -8.396 1.00 79.31 87 ALA A C 1
ATOM 689 O O . ALA A 1 87 ? 0.049 -8.275 -8.133 1.00 79.31 87 ALA A O 1
ATOM 690 N N . HIS A 1 88 ? 0.893 -6.693 -9.486 1.00 80.81 88 HIS A N 1
ATOM 691 C CA . HIS A 1 88 ? 1.449 -7.648 -10.445 1.00 80.81 88 HIS A CA 1
ATOM 692 C C . HIS A 1 88 ? 2.478 -8.584 -9.799 1.00 80.81 88 HIS A C 1
ATOM 694 O O . HIS A 1 88 ? 2.531 -9.760 -10.139 1.00 80.81 88 HIS A O 1
ATOM 700 N N . PHE A 1 89 ? 3.259 -8.103 -8.830 1.00 76.06 89 PHE A N 1
ATOM 701 C CA . PHE A 1 89 ? 4.226 -8.936 -8.110 1.00 76.06 89 PHE A CA 1
ATOM 702 C C . PHE A 1 89 ? 3.582 -9.792 -7.015 1.00 76.06 89 PHE A C 1
ATOM 704 O O . PHE A 1 89 ? 4.073 -10.880 -6.724 1.00 76.06 89 PHE A O 1
ATOM 711 N N . LEU A 1 90 ? 2.506 -9.305 -6.392 1.00 76.69 90 LEU A N 1
ATOM 712 C CA . LEU A 1 90 ? 1.846 -9.983 -5.273 1.00 76.69 90 LEU A CA 1
ATOM 713 C C . LEU A 1 90 ? 0.819 -11.033 -5.724 1.00 76.69 90 LEU A C 1
ATOM 715 O O . LEU A 1 90 ? 0.676 -12.064 -5.072 1.00 76.69 90 LEU A O 1
ATOM 719 N N . ILE A 1 91 ? 0.094 -10.763 -6.813 1.00 78.31 91 ILE A N 1
ATOM 720 C CA . ILE A 1 91 ? -1.076 -11.537 -7.267 1.00 78.31 91 ILE A CA 1
ATOM 721 C C . ILE A 1 91 ? -0.901 -12.015 -8.722 1.00 78.31 91 ILE A C 1
ATOM 723 O O . ILE A 1 91 ? -1.591 -12.934 -9.156 1.00 78.31 91 ILE A O 1
ATOM 727 N N . GLY A 1 92 ? 0.031 -11.430 -9.484 1.00 74.38 92 GLY A N 1
ATOM 728 C CA . GLY A 1 92 ? 0.233 -11.745 -10.905 1.00 74.38 92 GLY A CA 1
ATOM 729 C C . GLY A 1 92 ? -0.684 -10.974 -11.860 1.00 74.38 92 GLY A C 1
ATOM 730 O O . GLY A 1 92 ? -0.694 -11.269 -13.051 1.00 74.38 92 GLY A O 1
ATOM 731 N N . ARG A 1 93 ? -1.468 -10.013 -11.354 1.00 72.19 93 ARG A N 1
ATOM 732 C CA . ARG A 1 93 ? -2.416 -9.186 -12.120 1.00 72.19 93 ARG A CA 1
ATOM 733 C C . ARG A 1 93 ? -2.644 -7.825 -11.451 1.00 72.19 93 ARG A C 1
ATOM 735 O O . ARG A 1 93 ? -2.275 -7.649 -10.291 1.00 72.19 93 ARG A O 1
ATOM 742 N N . GLU A 1 94 ? -3.270 -6.905 -12.175 1.00 73.25 94 GLU A N 1
ATOM 743 C CA . GLU A 1 94 ? -3.770 -5.623 -11.655 1.00 73.25 94 GLU A CA 1
ATOM 744 C C . GLU A 1 94 ? -4.970 -5.823 -10.701 1.00 73.25 94 GLU A C 1
ATOM 746 O O . GLU A 1 94 ? -5.590 -6.896 -10.704 1.00 73.25 94 GLU A O 1
ATOM 751 N N . LEU A 1 95 ? -5.233 -4.836 -9.833 1.00 67.38 95 LEU A N 1
ATOM 752 C CA . LEU A 1 95 ? -6.251 -4.894 -8.772 1.00 67.38 95 LEU A CA 1
ATOM 753 C C . LEU A 1 95 ? -7.610 -4.335 -9.199 1.00 67.38 95 LEU A C 1
ATOM 755 O O . LEU A 1 95 ? -7.645 -3.347 -9.956 1.00 67.38 95 LEU A O 1
#

InterPro domains:
  IPR036397 Ribonuclease H superfamily [G3DSA:3.30.420.10] (16-95)

Mean predicted aligned error: 14.76 Å

Radius of gyration: 23.8 Å; Cα contacts (8 Å, |Δi|>4): 54; chains: 1; bounding box: 67×36×67 Å

Organism: NCBI:txid6336

Solvent-accessible surface area (backbone atoms only — not comparable to full-atom values): 6064 Å² total; per-residue (Å²): 134,84,85,82,84,80,78,83,78,76,75,78,86,75,74,77,75,64,89,55,81,88,40,72,68,59,57,59,48,53,53,52,52,54,48,52,53,52,53,51,50,44,67,77,44,60,91,57,87,68,54,72,69,56,48,51,51,53,49,52,53,52,49,50,57,56,30,54,41,66,75,44,74,72,51,93,48,96,85,47,85,53,48,47,20,54,24,36,78,77,74,70,40,84,122

Sequence (95 aa):
MQQPQQEGGRRPSGQGRNRMERAPWCGGYWERLVRSIKVALSKVLGRCHAKPDDLRTVLCEIEARINDRPLTIVSDRPDDQLALTPAHFLIGREL

pLDDT: mean 71.12, std 14.83, range [39.5, 89.75]

Foldseek 3Di:
DDDDDDDDDPDPPPPPPPVCPVPPPVVVVVVVVVVQLVVQCCVVQVPHDDDPVVVVVSSVVSVLCQQQDFPAQPDPDPPDSPGDGNCCVVPVDHD